Protein AF-A0A8H6A8V5-F1 (afdb_monomer)

Sequence (171 aa):
MRPSIVIAGILALAMYALMVIVVVWSVTKSAIKDSRRYGTRFLKCELLPLTKSVLFSYSLALLLVVVLTGLFIAPANDYITYEPRVIGQREAMTAPQYFGEPSEQIVHNWHEIMEHQNIGIPADLMHELGREDEGILLPDGTYFGSIMVFHLLHCLVRLPEILRQGQGRIN

InterPro domains:
  IPR021765 Mycotoxin biosynthesis protein UstYa-like [PF11807] (7-159)
  IPR021765 Mycotoxin biosynthesis protein UstYa-like [PTHR33365] (52-162)

Mean predicted aligned error: 19.49 Å

Organism: Petromyces alliaceus (NCBI:txid209559)

Radius of gyration: 28.25 Å; Cα contacts (8 Å, |Δi|>4): 60; chains: 1; bounding box: 67×31×75 Å

Structure (mmCIF, N/CA/C/O backbone):
data_AF-A0A8H6A8V5-F1
#
_entry.id   AF-A0A8H6A8V5-F1
#
loop_
_atom_site.group_PDB
_atom_site.id
_atom_site.type_symbol
_atom_site.label_atom_id
_atom_site.label_alt_id
_atom_site.label_comp_id
_atom_site.label_asym_id
_atom_site.label_entity_id
_atom_site.label_seq_id
_atom_site.pdbx_PDB_ins_code
_atom_site.Cartn_x
_atom_site.Cartn_y
_atom_site.Cartn_z
_atom_site.occupancy
_atom_site.B_iso_or_equiv
_atom_site.auth_seq_id
_atom_site.auth_comp_id
_atom_site.auth_asym_id
_atom_site.auth_atom_id
_atom_site.pdbx_PDB_model_num
ATOM 1 N N . MET A 1 1 ? -25.630 -11.019 -19.425 1.00 54.47 1 MET A N 1
ATOM 2 C CA . MET A 1 1 ? -26.299 -11.487 -18.186 1.00 54.47 1 MET A CA 1
ATOM 3 C C . MET A 1 1 ? -27.760 -11.068 -18.199 1.00 54.47 1 MET A C 1
ATOM 5 O O . MET A 1 1 ? -28.055 -9.979 -18.673 1.00 54.47 1 MET A O 1
ATOM 9 N N . ARG A 1 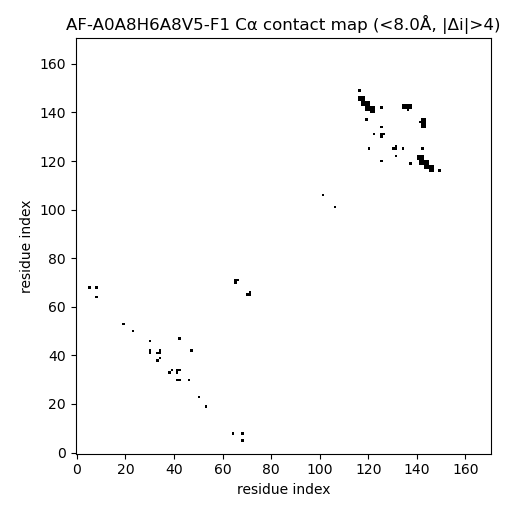2 ? -28.681 -11.921 -17.727 1.00 66.62 2 ARG A N 1
ATOM 10 C CA . ARG A 1 2 ? -30.111 -11.576 -17.669 1.00 66.62 2 ARG A CA 1
ATOM 11 C C . ARG A 1 2 ? -30.353 -10.604 -16.501 1.00 66.62 2 ARG A C 1
ATOM 13 O O . ARG A 1 2 ? -30.031 -10.975 -15.372 1.00 66.62 2 ARG A O 1
ATOM 20 N N . PRO A 1 3 ? -30.920 -9.405 -16.730 1.00 75.00 3 PRO A N 1
ATOM 21 C CA . PRO A 1 3 ? -31.092 -8.380 -15.691 1.00 75.00 3 PRO A CA 1
ATOM 22 C C . PRO A 1 3 ? -31.926 -8.864 -14.493 1.00 75.00 3 PRO A C 1
ATOM 24 O O . PRO A 1 3 ? -31.728 -8.406 -13.372 1.00 75.00 3 PRO A O 1
ATOM 27 N N . SER A 1 4 ? -32.788 -9.862 -14.699 1.00 70.62 4 SER A N 1
ATOM 28 C CA . SER A 1 4 ? -33.578 -10.498 -13.643 1.00 70.62 4 SER A CA 1
ATOM 29 C C . SER A 1 4 ? -32.740 -11.167 -12.545 1.00 70.62 4 SER A C 1
ATOM 31 O O . SER A 1 4 ? -33.152 -11.158 -11.390 1.00 70.62 4 SER A O 1
ATOM 33 N N . ILE A 1 5 ? -31.564 -11.713 -12.872 1.00 72.75 5 ILE A N 1
ATOM 34 C CA . ILE A 1 5 ? -30.703 -12.411 -11.901 1.00 72.75 5 ILE A CA 1
ATOM 35 C C . ILE A 1 5 ? -30.019 -11.403 -10.972 1.00 72.75 5 ILE A C 1
ATOM 37 O O . ILE A 1 5 ? -29.960 -11.610 -9.763 1.00 72.75 5 ILE A O 1
ATOM 41 N N . VAL A 1 6 ? -29.562 -10.279 -11.529 1.00 73.56 6 VAL A N 1
ATOM 42 C CA . VAL A 1 6 ? -28.907 -9.208 -10.765 1.00 73.56 6 VAL A CA 1
ATOM 43 C C . VAL A 1 6 ? -29.897 -8.560 -9.798 1.00 73.56 6 VAL A C 1
ATOM 45 O O . VAL A 1 6 ? -29.595 -8.399 -8.619 1.00 73.56 6 VAL A O 1
ATOM 48 N N . ILE A 1 7 ? -31.113 -8.262 -10.269 1.00 77.25 7 ILE A N 1
ATOM 49 C CA . ILE A 1 7 ? -32.169 -7.673 -9.436 1.00 77.25 7 ILE A CA 1
ATOM 50 C C . ILE A 1 7 ? -32.565 -8.628 -8.301 1.00 77.25 7 ILE A C 1
ATOM 52 O O . ILE A 1 7 ? -32.678 -8.197 -7.154 1.00 77.25 7 ILE A O 1
ATOM 56 N N . ALA A 1 8 ? -32.717 -9.926 -8.586 1.00 76.62 8 ALA A N 1
ATOM 57 C CA . ALA A 1 8 ? -33.019 -10.924 -7.560 1.00 76.62 8 ALA A CA 1
ATOM 58 C C . ALA A 1 8 ? -31.909 -11.024 -6.497 1.00 76.62 8 ALA A C 1
ATOM 60 O O . ALA A 1 8 ? -32.210 -11.097 -5.307 1.00 76.62 8 ALA A O 1
ATOM 61 N N . GLY A 1 9 ? -30.637 -10.963 -6.910 1.00 76.38 9 GLY A N 1
ATOM 62 C CA . GLY A 1 9 ? -29.494 -10.957 -5.994 1.00 76.38 9 GLY A CA 1
ATOM 63 C C . GLY A 1 9 ? -29.470 -9.733 -5.074 1.00 76.38 9 GLY A C 1
ATOM 64 O O . GLY A 1 9 ? -29.300 -9.877 -3.864 1.00 76.38 9 GLY A O 1
ATOM 65 N N . ILE A 1 10 ? -29.716 -8.538 -5.622 1.00 79.88 10 ILE A N 1
ATOM 66 C CA . ILE A 1 10 ? -29.775 -7.290 -4.842 1.00 79.88 10 ILE A CA 1
ATOM 67 C C . ILE A 1 10 ? -30.930 -7.330 -3.833 1.00 79.88 10 ILE A C 1
ATOM 69 O O . ILE A 1 10 ? -30.740 -6.985 -2.667 1.00 79.88 10 ILE A O 1
ATOM 73 N N . LEU A 1 11 ? -32.115 -7.790 -4.250 1.00 81.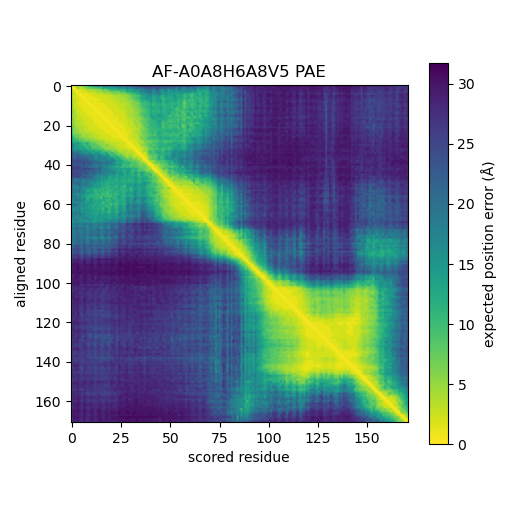25 11 LEU A N 1
ATOM 74 C CA . LEU A 1 11 ? -33.276 -7.906 -3.361 1.00 81.25 11 LEU A CA 1
ATOM 75 C C . LEU A 1 11 ? -33.039 -8.918 -2.233 1.00 81.25 11 LEU A C 1
ATOM 77 O O . LEU A 1 11 ? -33.378 -8.638 -1.084 1.00 81.25 11 LEU A O 1
ATOM 81 N N . ALA A 1 12 ? -32.420 -10.063 -2.529 1.00 79.44 12 ALA A N 1
ATOM 82 C CA . ALA A 1 12 ? -32.068 -11.054 -1.515 1.00 79.44 12 ALA A CA 1
ATOM 83 C C . ALA A 1 12 ? -31.073 -10.491 -0.486 1.00 79.44 12 ALA A C 1
ATOM 85 O O . ALA A 1 12 ? -31.262 -10.678 0.717 1.00 79.44 12 ALA A O 1
ATOM 86 N N . LEU A 1 13 ? -30.063 -9.742 -0.943 1.00 78.75 13 LEU A N 1
ATOM 87 C CA . LEU A 1 13 ? -29.088 -9.097 -0.062 1.00 78.75 13 LEU A CA 1
ATOM 88 C C . LEU A 1 13 ? -29.743 -8.029 0.828 1.00 78.75 13 LEU A C 1
ATOM 90 O O . LEU A 1 13 ? -29.480 -7.979 2.028 1.00 78.75 13 LEU A O 1
ATOM 94 N N . ALA A 1 14 ? -30.631 -7.209 0.258 1.00 80.62 14 ALA A N 1
ATOM 95 C CA . ALA A 1 14 ? -31.357 -6.176 0.992 1.00 80.62 14 ALA A CA 1
ATOM 96 C C . ALA A 1 14 ? -32.281 -6.778 2.064 1.00 80.62 14 ALA A C 1
ATOM 98 O O . ALA A 1 14 ? -32.291 -6.307 3.202 1.00 80.62 14 ALA A O 1
ATOM 99 N N . MET A 1 15 ? -33.011 -7.852 1.737 1.00 81.00 15 MET A N 1
ATOM 100 C CA . MET A 1 15 ? -33.839 -8.571 2.713 1.00 81.00 15 MET A CA 1
ATOM 101 C C . MET A 1 15 ? -32.995 -9.193 3.829 1.00 81.00 15 MET A C 1
ATOM 103 O O . MET A 1 15 ? -33.371 -9.113 4.999 1.00 81.00 15 MET A O 1
ATOM 107 N N . TYR A 1 16 ? -31.840 -9.770 3.491 1.00 79.25 16 TYR A N 1
ATOM 108 C CA . TYR A 1 16 ? -30.929 -10.344 4.477 1.00 79.25 16 TYR A CA 1
ATOM 109 C C . TYR A 1 16 ? -30.355 -9.275 5.419 1.00 79.25 16 TYR A C 1
ATOM 111 O O . TYR A 1 16 ? -30.383 -9.447 6.637 1.00 79.25 16 TYR A O 1
ATOM 119 N N . ALA A 1 17 ? -29.915 -8.133 4.880 1.00 78.88 17 ALA A N 1
ATOM 120 C CA . ALA A 1 17 ? -29.440 -7.004 5.676 1.00 78.88 17 ALA A CA 1
ATOM 121 C C . ALA A 1 17 ? -30.534 -6.468 6.614 1.00 78.88 17 ALA A C 1
ATOM 123 O O . ALA A 1 17 ? -30.275 -6.239 7.796 1.00 78.88 17 ALA A O 1
ATOM 124 N N . LEU A 1 18 ? -31.774 -6.341 6.124 1.00 82.12 18 LEU A N 1
ATOM 125 C CA . LEU A 1 18 ? -32.917 -5.925 6.938 1.00 82.12 18 LEU A CA 1
ATOM 126 C C . LEU A 1 18 ? -33.175 -6.911 8.088 1.00 82.12 18 LEU A C 1
ATOM 128 O O . LEU A 1 18 ? -33.370 -6.491 9.228 1.00 82.12 18 LEU A O 1
ATOM 132 N N . MET A 1 19 ? -33.130 -8.218 7.813 1.00 80.88 19 MET A N 1
ATOM 133 C CA . MET A 1 19 ? -33.298 -9.257 8.830 1.00 80.88 19 MET A CA 1
ATOM 134 C C . MET A 1 19 ? -32.213 -9.163 9.911 1.00 80.88 19 MET A C 1
ATOM 136 O O . MET A 1 19 ? -32.530 -9.198 11.100 1.00 80.88 19 MET A O 1
ATOM 140 N N . VAL A 1 20 ? -30.949 -8.977 9.518 1.00 77.38 20 VAL A N 1
ATOM 141 C CA . VAL A 1 20 ? -29.830 -8.795 10.456 1.00 77.38 20 VAL A CA 1
ATOM 142 C C . VAL A 1 20 ? -30.037 -7.550 11.322 1.00 77.38 20 VAL A C 1
ATOM 144 O O . VAL A 1 20 ? -29.900 -7.638 12.542 1.00 77.38 20 VAL A O 1
ATOM 147 N N . ILE A 1 21 ? -30.432 -6.418 10.730 1.00 79.44 21 ILE A N 1
ATOM 148 C CA . ILE A 1 21 ? -30.718 -5.178 11.470 1.00 79.44 21 ILE A CA 1
ATOM 149 C C . ILE A 1 21 ? -31.831 -5.406 12.498 1.00 79.44 21 ILE A C 1
ATOM 151 O O . ILE A 1 21 ? -31.678 -5.021 13.656 1.00 79.44 21 ILE A O 1
ATOM 155 N N . VAL A 1 22 ? -32.926 -6.069 12.112 1.00 78.25 22 VAL A N 1
ATOM 156 C CA . VAL A 1 22 ? -34.056 -6.354 13.012 1.00 78.25 22 VAL A CA 1
ATOM 157 C C . VAL A 1 22 ? -33.634 -7.260 14.169 1.00 78.25 22 VAL A C 1
ATOM 159 O O . VAL A 1 22 ? -33.975 -6.979 15.320 1.00 78.25 22 VAL A O 1
ATOM 162 N N . VAL A 1 23 ? -32.863 -8.316 13.898 1.00 78.00 23 VAL A N 1
ATOM 163 C CA . VAL A 1 23 ? -32.381 -9.242 14.934 1.00 78.00 23 VAL A CA 1
ATOM 164 C C . VAL A 1 23 ? -31.424 -8.533 15.890 1.00 78.00 23 VAL A C 1
ATOM 166 O O . VAL A 1 23 ? -31.624 -8.593 17.103 1.00 78.00 23 VAL A O 1
ATOM 169 N N . VAL A 1 24 ? -30.437 -7.798 15.371 1.00 74.81 24 VAL A N 1
ATOM 170 C CA . VAL A 1 24 ? -29.485 -7.035 16.194 1.00 74.81 24 VAL A CA 1
ATOM 171 C C . VAL A 1 24 ? -30.216 -5.983 17.028 1.00 74.81 24 VAL A C 1
ATOM 173 O O . VAL A 1 24 ? -29.950 -5.860 18.223 1.00 74.81 24 VAL A O 1
ATOM 176 N N . TRP A 1 25 ? -31.186 -5.268 16.453 1.00 72.12 25 TRP A N 1
ATOM 177 C CA . TRP A 1 25 ? -32.001 -4.290 17.176 1.00 72.12 25 TRP A CA 1
ATOM 178 C C . TRP A 1 25 ? -32.853 -4.937 18.275 1.00 72.12 25 TRP A C 1
ATOM 180 O O . TRP A 1 25 ? -32.922 -4.430 19.393 1.00 72.12 25 TRP A O 1
ATOM 190 N N . SER A 1 26 ? -33.481 -6.083 17.999 1.00 71.50 26 SER A N 1
ATOM 191 C CA . SER A 1 26 ? -34.279 -6.815 18.989 1.00 71.50 26 SER A CA 1
ATOM 192 C C . SER A 1 26 ? -33.417 -7.309 20.154 1.00 71.50 26 SER A C 1
ATOM 194 O O . SER A 1 26 ? -33.781 -7.133 21.319 1.00 71.50 26 SER A O 1
ATOM 196 N N . VAL A 1 27 ? -32.242 -7.867 19.850 1.00 70.06 27 VAL A N 1
ATOM 197 C CA . VAL A 1 27 ? -31.292 -8.367 20.851 1.00 70.06 27 VAL A CA 1
ATOM 198 C C . VAL A 1 27 ? -30.711 -7.221 21.676 1.00 70.06 27 VAL A C 1
ATOM 200 O O . VAL A 1 27 ? -30.704 -7.301 22.901 1.00 70.06 27 VAL A O 1
ATOM 203 N N . THR A 1 28 ? -30.286 -6.123 21.047 1.00 68.25 28 THR A N 1
ATOM 204 C CA . THR A 1 28 ? -29.762 -4.944 21.761 1.00 68.25 28 THR A CA 1
ATOM 205 C C . THR A 1 28 ? -30.833 -4.281 22.619 1.00 68.25 28 THR A C 1
ATOM 207 O O . THR A 1 28 ? -30.571 -3.973 23.779 1.00 68.25 28 THR A O 1
ATOM 210 N N . LYS A 1 29 ? -32.068 -4.133 22.126 1.00 74.94 29 LYS A N 1
ATOM 211 C CA . LYS A 1 29 ? -33.194 -3.615 22.918 1.00 74.94 29 LYS A CA 1
ATOM 212 C C . LYS A 1 29 ? -33.502 -4.506 24.126 1.00 74.94 29 LYS A C 1
ATOM 214 O O . LYS A 1 29 ? -33.752 -3.973 25.209 1.00 74.94 29 LYS A O 1
ATOM 219 N N . SER A 1 30 ? -33.463 -5.833 23.966 1.00 66.88 30 SER A N 1
ATOM 220 C CA . SER A 1 30 ? -33.635 -6.775 25.083 1.00 66.88 30 SER A CA 1
ATOM 221 C C . SER A 1 30 ? -32.479 -6.673 26.079 1.00 66.88 30 SER A C 1
ATOM 223 O O . SER A 1 30 ? -32.707 -6.471 27.267 1.00 66.88 30 SER A O 1
ATOM 225 N N . ALA A 1 31 ? -31.236 -6.672 25.595 1.00 62.78 31 ALA A N 1
ATOM 226 C CA . ALA A 1 31 ? -30.041 -6.560 26.423 1.00 62.78 31 ALA A CA 1
ATOM 227 C C . ALA A 1 31 ? -29.976 -5.230 27.197 1.00 62.78 31 ALA A C 1
ATOM 229 O O . ALA A 1 31 ? -29.560 -5.211 28.351 1.00 62.78 31 ALA A O 1
ATOM 230 N N . ILE A 1 32 ? -30.437 -4.119 26.609 1.00 65.50 32 ILE A N 1
ATOM 231 C CA . ILE A 1 32 ? -30.542 -2.812 27.282 1.00 65.50 32 ILE A CA 1
ATOM 232 C C . ILE A 1 32 ? -31.626 -2.837 28.370 1.00 65.50 32 ILE A C 1
ATOM 234 O O . ILE A 1 32 ? -31.449 -2.237 29.433 1.00 65.50 32 ILE A O 1
ATOM 238 N N . LYS A 1 33 ? -32.749 -3.529 28.134 1.00 67.38 33 LYS A N 1
ATOM 239 C CA . LYS A 1 33 ? -33.817 -3.703 29.130 1.00 67.38 33 LYS A CA 1
ATOM 240 C C . LYS A 1 33 ? -33.335 -4.542 30.319 1.00 67.38 33 LYS A C 1
ATOM 242 O O . LYS A 1 33 ? -33.584 -4.158 31.462 1.00 67.38 33 LYS A O 1
ATOM 247 N N . ASP A 1 34 ? -32.603 -5.622 30.058 1.00 61.53 34 ASP A N 1
ATOM 248 C CA . ASP A 1 34 ? -32.113 -6.552 31.084 1.00 61.53 34 ASP A CA 1
ATOM 249 C C . ASP A 1 34 ? -30.858 -6.033 31.808 1.00 61.53 34 ASP A C 1
ATOM 251 O O . ASP A 1 34 ? -30.698 -6.246 33.012 1.00 61.53 34 ASP A O 1
ATOM 255 N N . SER A 1 35 ? -30.027 -5.230 31.134 1.00 57.22 35 SER A N 1
ATOM 256 C CA . SER A 1 35 ? -28.898 -4.494 31.724 1.00 57.22 35 SER A CA 1
ATOM 257 C C . SER A 1 35 ? -29.327 -3.586 32.880 1.00 57.22 35 SER A C 1
ATOM 259 O O . SER A 1 35 ? -28.588 -3.474 33.861 1.00 57.22 35 SER A O 1
ATOM 261 N N . ARG A 1 36 ? -30.520 -2.978 32.806 1.00 59.34 36 ARG A N 1
ATOM 262 C CA . ARG A 1 36 ? -31.069 -2.168 33.908 1.00 59.34 36 ARG A CA 1
ATOM 263 C C . ARG A 1 36 ? -31.466 -3.001 35.131 1.00 59.34 36 ARG A C 1
ATOM 265 O O . ARG A 1 36 ? -31.578 -2.434 36.211 1.00 59.34 36 ARG A O 1
ATOM 272 N N . ARG A 1 37 ? -31.692 -4.314 34.979 1.00 60.59 37 ARG A N 1
ATOM 273 C CA . ARG A 1 37 ? -32.047 -5.235 36.076 1.00 60.59 37 ARG A CA 1
ATOM 274 C C . ARG A 1 37 ? -30.848 -5.966 36.682 1.00 60.59 37 ARG A C 1
ATOM 276 O O . ARG A 1 37 ? -30.851 -6.175 37.888 1.00 60.59 37 ARG A O 1
ATOM 283 N N . TYR A 1 38 ? -29.858 -6.362 35.877 1.00 54.47 38 TYR A N 1
ATOM 284 C CA . TYR A 1 38 ? -28.803 -7.303 36.301 1.00 54.47 38 TYR A CA 1
ATOM 285 C C . TYR A 1 38 ? -27.360 -6.767 36.183 1.00 54.47 38 TYR A C 1
ATOM 287 O O . TYR A 1 38 ? -26.409 -7.471 36.528 1.00 54.47 38 TYR A O 1
ATOM 295 N N . GLY A 1 39 ? -27.166 -5.518 35.739 1.00 57.59 39 GLY A N 1
ATOM 296 C CA . GLY A 1 39 ? -25.844 -4.895 35.607 1.00 57.59 39 GLY A CA 1
ATOM 297 C C . GLY A 1 39 ? -25.034 -5.371 34.388 1.00 57.59 39 GLY A C 1
ATOM 298 O O . GLY A 1 39 ? -25.421 -6.278 33.653 1.00 57.59 39 GLY A O 1
ATOM 299 N N . THR A 1 40 ? -23.880 -4.741 34.143 1.00 54.56 40 THR A N 1
ATOM 300 C CA . THR A 1 40 ? -23.075 -4.892 32.907 1.00 54.56 40 THR A CA 1
ATOM 301 C C . THR A 1 40 ? -22.449 -6.277 32.700 1.00 54.56 40 THR A C 1
ATOM 303 O O . THR A 1 40 ? -21.961 -6.568 31.608 1.00 54.56 40 THR A O 1
ATOM 306 N N . ARG A 1 41 ? -22.484 -7.163 33.706 1.00 55.03 41 ARG A N 1
ATOM 307 C CA . ARG A 1 41 ? -21.976 -8.543 33.593 1.00 55.03 41 ARG A CA 1
ATOM 308 C C . ARG A 1 41 ? -22.753 -9.383 32.574 1.00 55.03 41 ARG A C 1
ATOM 310 O O . ARG A 1 41 ? -22.145 -10.229 31.928 1.00 55.03 41 ARG A O 1
ATOM 317 N N . PHE A 1 42 ? -24.042 -9.105 32.366 1.00 52.94 42 PHE A N 1
ATOM 318 C CA . PHE A 1 42 ? -24.874 -9.839 31.404 1.00 52.94 42 PHE A CA 1
ATOM 319 C C . PHE A 1 42 ? -24.433 -9.609 29.943 1.00 52.94 42 PHE A C 1
ATOM 321 O O . PHE A 1 42 ? -24.444 -10.524 29.124 1.00 52.94 42 PHE A O 1
ATOM 328 N N . LEU A 1 43 ? -23.932 -8.406 29.631 1.00 51.56 43 LEU A N 1
ATOM 329 C CA . LEU A 1 43 ? -23.495 -8.026 28.279 1.00 51.56 43 LEU A CA 1
ATOM 330 C C . LEU A 1 43 ? -22.256 -8.803 27.798 1.00 51.56 43 LEU A C 1
ATOM 332 O O . LEU A 1 43 ? -22.051 -8.934 26.594 1.00 51.56 43 LEU A O 1
ATOM 336 N N . LYS A 1 44 ? -21.431 -9.334 28.714 1.00 52.22 44 LYS A N 1
ATOM 337 C CA . LYS A 1 44 ? -20.201 -10.064 28.360 1.00 52.22 44 LYS A CA 1
ATOM 338 C C . LYS A 1 44 ? -20.429 -11.536 28.001 1.00 52.22 44 LYS A C 1
ATOM 340 O O . LYS A 1 44 ? -19.685 -12.041 27.166 1.00 52.22 44 LYS A O 1
ATOM 345 N N . CYS A 1 45 ? -21.413 -12.213 28.599 1.00 51.31 45 CYS A N 1
ATOM 346 C CA . CYS A 1 45 ? -21.591 -13.660 28.410 1.00 51.31 45 CYS A CA 1
ATOM 347 C C . CYS A 1 45 ? -22.431 -14.035 27.181 1.00 51.31 45 CYS A C 1
ATOM 349 O O . CYS A 1 45 ? -22.121 -15.037 26.545 1.00 51.31 45 CYS A O 1
ATOM 351 N N . GLU A 1 46 ? -23.446 -13.246 26.812 1.00 55.00 46 GLU A N 1
ATOM 352 C CA . GLU A 1 46 ? -24.368 -13.633 25.725 1.00 55.00 46 GLU A CA 1
ATOM 353 C C . GLU A 1 46 ? -24.271 -12.765 24.463 1.00 55.00 46 GLU A C 1
ATOM 355 O O . GLU A 1 46 ? -24.474 -13.263 23.357 1.00 55.00 46 GLU A O 1
ATOM 360 N N . LEU A 1 47 ? -23.909 -11.482 24.580 1.00 55.72 47 LEU A N 1
ATOM 361 C CA . LEU A 1 47 ? -23.948 -10.558 23.438 1.00 55.72 47 LEU A CA 1
ATOM 362 C C . LEU A 1 47 ? -22.751 -10.734 22.486 1.00 55.72 47 LEU A C 1
ATOM 364 O O . LEU A 1 47 ? -22.913 -10.724 21.269 1.00 55.72 47 LEU A O 1
ATOM 368 N N . LEU A 1 48 ? -21.549 -10.935 23.034 1.00 59.38 48 LEU A N 1
ATOM 369 C CA . LEU A 1 48 ? -20.305 -11.119 22.274 1.00 59.38 48 LEU A CA 1
ATOM 370 C C . LEU A 1 48 ? -20.272 -12.349 21.342 1.00 59.38 48 LEU A C 1
ATOM 372 O O . LEU A 1 48 ? -19.778 -12.213 20.222 1.00 59.38 48 LEU A O 1
ATOM 376 N N . PRO A 1 49 ? -20.735 -13.550 21.740 1.00 60.78 49 PRO A N 1
ATOM 377 C CA . PRO A 1 49 ? -20.755 -14.692 20.823 1.00 60.78 49 PRO A CA 1
ATOM 378 C C . PRO A 1 49 ? -21.805 -14.527 19.713 1.00 60.78 49 PRO A C 1
ATOM 380 O O . PRO A 1 49 ? -21.574 -14.958 18.578 1.00 60.78 49 PRO A O 1
ATOM 383 N N . LEU A 1 50 ? -22.923 -13.851 20.003 1.00 62.12 50 LEU A N 1
ATOM 384 C CA . LEU A 1 50 ? -23.977 -13.601 19.022 1.00 62.12 50 LEU A CA 1
ATOM 385 C C . LEU A 1 50 ? -23.521 -12.604 17.949 1.00 62.12 50 LEU A C 1
ATOM 387 O O . LEU A 1 50 ? -23.692 -12.863 16.760 1.00 62.12 50 LEU A O 1
ATOM 391 N N . THR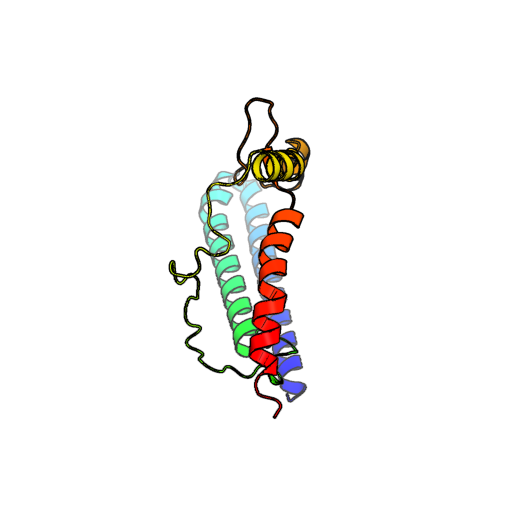 A 1 51 ? -22.879 -11.498 18.344 1.00 66.19 51 THR A N 1
ATOM 392 C CA . THR A 1 51 ? -22.380 -10.498 17.387 1.00 66.19 51 THR A CA 1
ATOM 393 C C . THR A 1 51 ? -21.300 -11.068 16.471 1.00 66.19 51 THR A C 1
ATOM 395 O O . THR A 1 51 ? -21.330 -10.814 15.269 1.00 66.19 51 THR A O 1
ATOM 398 N N . LYS A 1 52 ? -20.402 -11.912 16.993 1.00 70.88 52 LYS A N 1
ATOM 399 C CA . LYS A 1 52 ? -19.392 -12.610 16.180 1.00 70.88 52 LYS A CA 1
ATOM 400 C C . LYS A 1 52 ? -20.018 -13.569 15.165 1.00 70.88 52 LYS A C 1
ATOM 402 O O . LYS A 1 52 ? -19.589 -13.594 14.016 1.00 70.88 52 LYS A O 1
ATOM 407 N N . SER A 1 53 ? -21.049 -14.315 15.565 1.00 72.12 53 SER A N 1
ATOM 408 C CA . SER A 1 53 ? -21.741 -15.264 14.679 1.00 72.12 53 SER A CA 1
ATOM 409 C C . SER A 1 53 ? -22.507 -14.551 13.560 1.00 72.12 53 SER A C 1
ATOM 411 O O . SER A 1 53 ? -22.453 -14.968 12.403 1.00 72.12 53 SER A O 1
ATOM 413 N N . VAL A 1 54 ? -23.164 -13.430 13.878 1.00 74.38 54 VAL A N 1
ATOM 414 C CA . VAL A 1 54 ? -23.857 -12.593 12.888 1.00 74.38 54 VAL A CA 1
ATOM 415 C C . VAL A 1 54 ? -22.862 -11.986 11.896 1.00 74.38 54 VAL A C 1
ATOM 417 O O . VAL A 1 54 ? -23.069 -12.108 10.690 1.00 74.38 54 VAL A O 1
ATOM 420 N N . LEU A 1 55 ? -21.753 -11.412 12.373 1.00 72.62 55 LEU A N 1
ATOM 421 C CA . LEU A 1 55 ? -20.707 -10.859 11.505 1.00 72.62 55 LEU A CA 1
ATOM 422 C C . LEU A 1 55 ? -20.096 -11.928 10.593 1.00 72.62 55 LEU A C 1
ATOM 424 O O . LEU A 1 55 ? -19.948 -11.697 9.397 1.00 72.62 55 LEU A O 1
ATOM 428 N N . PHE A 1 56 ? -19.817 -13.121 11.125 1.00 76.94 56 PHE A N 1
ATOM 429 C CA . PHE A 1 56 ? -19.312 -14.239 10.331 1.00 76.94 56 PHE A CA 1
ATOM 430 C C . PHE A 1 56 ? -20.300 -14.662 9.235 1.00 76.94 56 PHE A C 1
ATOM 432 O O . PHE A 1 56 ? -19.913 -14.818 8.077 1.00 76.94 56 PHE A O 1
ATOM 439 N N . SER A 1 57 ? -21.591 -14.781 9.569 1.00 78.00 57 SER A N 1
ATOM 440 C CA . SER A 1 57 ? -22.630 -15.123 8.590 1.00 78.00 57 SER A CA 1
ATOM 441 C C . SER A 1 57 ? -22.799 -14.053 7.504 1.00 78.00 57 SER A C 1
ATOM 443 O O . SER A 1 57 ? -23.014 -14.390 6.342 1.00 78.00 57 SER A O 1
ATOM 445 N N . TYR A 1 58 ? -22.654 -12.770 7.855 1.00 75.31 58 TYR A N 1
ATOM 446 C CA . TYR A 1 58 ? -22.706 -11.662 6.904 1.00 75.31 58 TYR A CA 1
ATOM 447 C C . TYR A 1 58 ? -21.509 -11.684 5.950 1.00 75.31 58 TYR A C 1
ATOM 449 O O . TYR A 1 58 ? -21.696 -11.593 4.739 1.00 75.31 58 TYR A O 1
ATOM 457 N N . SER A 1 59 ? -20.296 -11.892 6.469 1.00 77.62 59 SER A N 1
ATOM 458 C CA . SER A 1 59 ? -19.088 -12.035 5.650 1.00 77.62 59 SER A CA 1
ATOM 459 C C . SER A 1 59 ? -19.173 -13.233 4.702 1.00 77.62 59 SER A C 1
ATOM 461 O O . SER A 1 59 ? -18.797 -13.118 3.538 1.00 77.62 59 SER A O 1
ATOM 463 N N . LEU A 1 60 ? -19.720 -14.365 5.162 1.00 81.19 60 LEU A N 1
ATOM 464 C CA . LEU A 1 60 ? -19.919 -15.550 4.325 1.00 81.19 60 LEU A CA 1
ATOM 465 C C . LEU A 1 60 ? -20.973 -15.311 3.234 1.00 81.19 60 LEU A C 1
ATOM 467 O O . LEU A 1 60 ? -20.749 -15.684 2.087 1.00 81.19 60 LEU A O 1
ATOM 471 N N . ALA A 1 61 ? -22.095 -14.664 3.561 1.00 77.94 61 ALA A N 1
ATOM 472 C CA . ALA A 1 61 ? -23.133 -14.320 2.589 1.00 77.94 61 ALA A CA 1
ATOM 473 C C . ALA A 1 61 ? -22.628 -13.314 1.542 1.00 77.94 61 ALA A C 1
ATOM 475 O O . ALA A 1 61 ? -22.899 -13.478 0.354 1.00 77.94 61 ALA A O 1
ATOM 476 N N . LEU A 1 62 ? -21.848 -12.314 1.965 1.00 74.31 62 LEU A N 1
ATOM 477 C CA . LEU A 1 62 ? -21.206 -11.354 1.071 1.00 74.31 62 LEU A CA 1
ATOM 478 C C . LEU A 1 62 ? -20.211 -12.053 0.139 1.00 74.31 62 LEU A C 1
ATOM 480 O O . LEU A 1 62 ? -20.260 -11.835 -1.067 1.00 74.31 62 LEU A O 1
ATOM 484 N N . LEU A 1 63 ? -19.363 -12.938 0.673 1.00 76.69 63 LEU A N 1
ATOM 485 C CA . LEU A 1 63 ? -18.445 -13.748 -0.127 1.00 76.69 63 LEU A CA 1
ATOM 486 C C . LEU A 1 63 ? -19.208 -14.601 -1.148 1.00 76.69 63 LEU A C 1
ATOM 488 O O . LEU A 1 63 ? -18.843 -14.628 -2.320 1.00 76.69 63 LEU A O 1
ATOM 492 N N . LEU A 1 64 ? -20.294 -15.253 -0.725 1.00 78.44 64 LEU A N 1
ATOM 493 C CA . LEU A 1 64 ? -21.132 -16.072 -1.597 1.00 78.44 64 LEU A CA 1
ATOM 494 C C . LEU A 1 64 ? -21.750 -15.232 -2.723 1.00 78.44 64 LEU A C 1
ATOM 496 O O . LEU A 1 64 ? -21.746 -15.658 -3.872 1.00 78.44 64 LEU A O 1
ATOM 500 N N . VAL A 1 65 ? -22.228 -14.021 -2.424 1.00 74.19 65 VAL A N 1
ATOM 501 C CA . VAL A 1 65 ? -22.761 -13.088 -3.428 1.00 74.19 65 VAL A CA 1
ATOM 502 C C . VAL A 1 65 ? -21.666 -12.646 -4.388 1.00 74.19 65 VAL A C 1
ATOM 504 O O . VAL A 1 65 ? -21.883 -12.703 -5.592 1.00 74.19 65 VAL A O 1
ATOM 507 N N . VAL A 1 66 ? -20.488 -12.254 -3.904 1.00 72.00 66 VAL A N 1
ATOM 508 C CA . VAL A 1 66 ? -19.347 -11.851 -4.746 1.00 72.00 66 VAL A CA 1
ATOM 509 C C . VAL A 1 66 ? -18.927 -12.987 -5.689 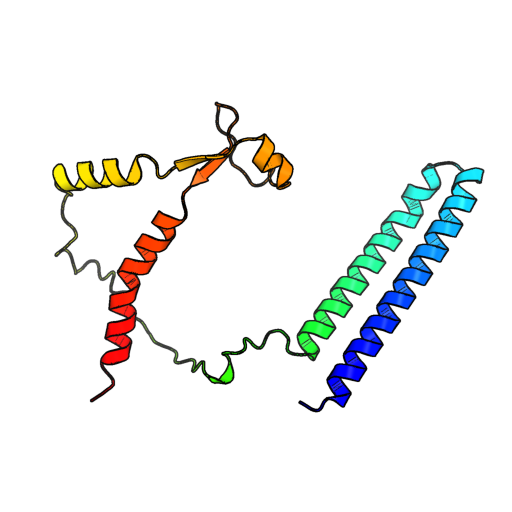1.00 72.00 66 VAL A C 1
ATOM 511 O O . VAL A 1 66 ? -18.738 -12.753 -6.884 1.00 72.00 66 VAL A O 1
ATOM 514 N N . VAL A 1 67 ? -18.848 -14.223 -5.182 1.00 74.94 67 VAL A N 1
ATOM 515 C CA . VAL A 1 67 ? -18.517 -15.420 -5.974 1.00 74.94 67 VAL A CA 1
ATOM 516 C C . VAL A 1 67 ? -19.617 -15.740 -6.990 1.00 74.94 67 VAL A C 1
ATOM 518 O O . VAL A 1 67 ? -19.319 -15.954 -8.162 1.00 74.94 67 VAL A O 1
ATOM 521 N N . LEU A 1 68 ? -20.889 -15.740 -6.580 1.00 70.69 68 LEU A N 1
ATOM 522 C CA . LEU A 1 68 ? -22.018 -16.102 -7.448 1.00 70.69 68 LEU A CA 1
ATOM 523 C C . LEU A 1 68 ? -22.362 -15.025 -8.485 1.00 70.69 68 LEU A C 1
ATOM 525 O O . LEU A 1 68 ? -22.880 -15.350 -9.551 1.00 70.69 68 LEU A O 1
ATOM 529 N N . THR A 1 69 ? -22.094 -13.751 -8.192 1.00 66.00 69 THR A N 1
ATOM 530 C CA . THR A 1 69 ? -22.341 -12.631 -9.119 1.00 66.00 69 THR A CA 1
ATOM 531 C C . THR A 1 69 ? -21.162 -12.347 -10.046 1.00 66.00 69 THR A C 1
ATOM 533 O O . THR A 1 69 ? -21.307 -11.552 -10.971 1.00 66.00 69 THR A O 1
ATOM 536 N N . GLY A 1 70 ? -20.015 -13.007 -9.848 1.00 59.62 70 GLY A N 1
ATOM 537 C CA . GLY A 1 70 ? -18.853 -12.842 -10.716 1.00 59.62 70 GLY A CA 1
ATOM 538 C C . GLY A 1 70 ? -18.205 -11.460 -10.610 1.00 59.62 70 GLY A C 1
ATOM 539 O O . GLY A 1 70 ? -17.610 -10.997 -11.578 1.00 59.62 70 GLY A O 1
ATOM 540 N N . LEU A 1 71 ? -18.270 -10.800 -9.447 1.00 57.75 71 LEU A N 1
ATOM 541 C CA . LEU A 1 71 ? -17.645 -9.482 -9.235 1.00 57.75 71 LEU A CA 1
ATOM 542 C C . LEU A 1 71 ? -16.096 -9.518 -9.318 1.00 57.75 71 LEU A C 1
ATOM 544 O O . LEU A 1 71 ? -15.442 -8.490 -9.199 1.00 57.75 71 LEU A O 1
ATOM 548 N N . PHE A 1 72 ? -15.502 -10.693 -9.553 1.00 56.19 72 PHE A N 1
ATOM 549 C CA . PHE A 1 72 ? -14.084 -10.873 -9.885 1.00 56.19 72 PHE A CA 1
ATOM 550 C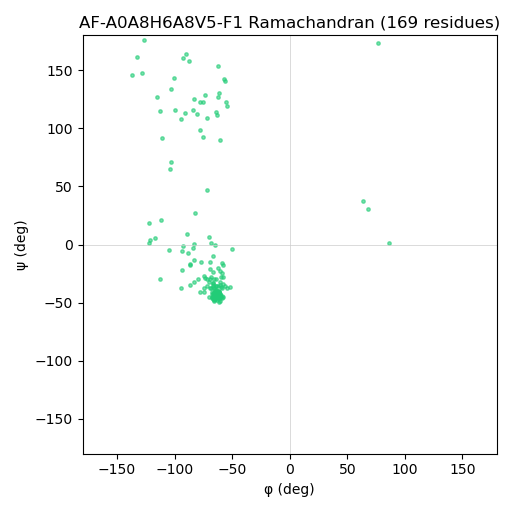 C . PHE A 1 72 ? -13.761 -10.694 -11.377 1.00 56.19 72 PHE A C 1
ATOM 552 O O . PHE A 1 72 ? -12.595 -10.778 -11.762 1.00 56.19 72 PHE A O 1
ATOM 559 N N . ILE A 1 73 ? -14.756 -10.457 -12.235 1.00 57.72 73 ILE A N 1
ATOM 560 C CA . ILE A 1 73 ? -14.511 -10.192 -13.653 1.00 57.72 73 ILE A CA 1
ATOM 561 C C . ILE A 1 73 ? -14.037 -8.744 -13.780 1.00 57.72 73 ILE A C 1
ATOM 563 O O . ILE A 1 73 ? -14.832 -7.804 -13.778 1.00 57.72 73 ILE A O 1
ATOM 567 N N . ALA A 1 74 ? -12.720 -8.559 -13.886 1.00 61.91 74 ALA A N 1
ATOM 568 C CA . ALA A 1 74 ? -12.169 -7.278 -14.299 1.00 61.91 74 ALA A CA 1
ATOM 569 C C . ALA A 1 74 ? -12.770 -6.901 -15.670 1.00 61.91 74 ALA A C 1
ATOM 571 O O . ALA A 1 74 ? -12.888 -7.770 -16.534 1.00 61.91 74 ALA A O 1
ATOM 572 N N . PRO A 1 75 ? -13.115 -5.629 -15.929 1.00 66.94 75 PRO A N 1
ATOM 573 C CA . PRO A 1 75 ? -13.710 -5.207 -17.204 1.00 66.94 75 PRO A CA 1
ATOM 574 C C . PRO A 1 75 ? -12.831 -5.511 -18.432 1.00 66.94 75 PRO A C 1
ATOM 576 O O . PRO A 1 75 ? -13.319 -5.504 -19.557 1.00 66.94 75 PRO A O 1
ATOM 579 N N . ALA A 1 76 ? -11.546 -5.808 -18.221 1.00 66.50 76 ALA A N 1
ATOM 580 C CA . ALA A 1 76 ? -10.605 -6.215 -19.257 1.00 66.50 76 ALA A CA 1
ATOM 581 C C . ALA A 1 76 ? -10.496 -7.740 -19.452 1.00 66.50 76 ALA A C 1
ATOM 583 O O . ALA A 1 76 ? -9.739 -8.168 -20.313 1.00 66.50 76 ALA A O 1
ATOM 584 N N . ASN A 1 77 ? -11.209 -8.56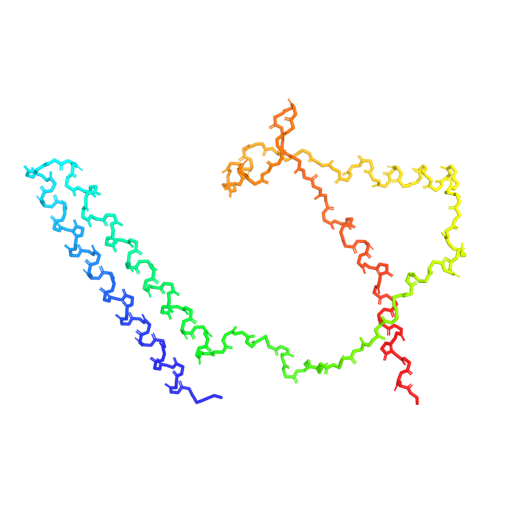6 -18.680 1.00 68.94 77 ASN A N 1
ATOM 585 C CA . ASN A 1 77 ? -11.003 -10.019 -18.660 1.00 68.94 77 ASN A CA 1
ATOM 586 C C . ASN A 1 77 ? -11.236 -10.673 -20.031 1.00 68.94 77 ASN A C 1
ATOM 588 O O . ASN A 1 77 ? -10.486 -11.565 -20.413 1.00 68.94 77 ASN A O 1
ATOM 592 N N . ASP A 1 78 ? -12.197 -10.162 -20.806 1.00 77.06 78 ASP A N 1
ATOM 593 C CA . ASP A 1 78 ? -12.485 -10.631 -22.171 1.00 77.06 78 ASP A CA 1
ATOM 594 C C . ASP A 1 78 ? -11.372 -10.281 -23.180 1.00 77.06 78 ASP A C 1
ATOM 596 O O . ASP A 1 78 ? -11.319 -10.838 -24.274 1.00 77.06 78 ASP A O 1
ATOM 600 N N . TYR A 1 79 ? -10.467 -9.371 -22.811 1.00 70.38 79 TYR A N 1
ATOM 601 C CA . TYR A 1 79 ? -9.323 -8.935 -23.615 1.00 70.38 79 TYR A CA 1
ATOM 602 C C . TYR A 1 79 ? -7.991 -9.514 -23.110 1.00 70.38 79 TYR A C 1
ATOM 604 O O . TYR A 1 79 ? -6.952 -9.302 -23.738 1.00 70.38 79 TYR A O 1
ATOM 612 N N . ILE A 1 80 ? -7.992 -10.245 -21.988 1.00 63.53 80 ILE A N 1
ATOM 613 C CA . ILE A 1 80 ? -6.792 -10.876 -21.431 1.00 63.53 80 ILE A CA 1
ATOM 614 C C . ILE A 1 80 ? -6.670 -12.285 -22.011 1.00 63.53 80 ILE A C 1
ATOM 616 O O . ILE A 1 80 ? -7.459 -13.177 -21.716 1.00 63.53 80 ILE A O 1
ATOM 620 N N . THR A 1 81 ? -5.637 -12.504 -22.823 1.00 77.00 81 THR A N 1
ATOM 621 C CA . THR A 1 81 ? -5.255 -13.847 -23.276 1.00 77.00 81 THR A CA 1
ATOM 622 C C . THR A 1 81 ? -4.090 -14.342 -22.428 1.00 77.00 81 THR A C 1
ATOM 624 O O . THR A 1 81 ? -3.004 -13.765 -22.465 1.00 77.00 81 THR A O 1
ATOM 627 N N . TYR A 1 82 ? -4.304 -15.411 -21.658 1.00 64.81 82 TYR A N 1
ATOM 628 C CA . TYR A 1 82 ? -3.238 -16.047 -20.887 1.00 64.81 82 TYR A CA 1
ATOM 629 C C . TYR A 1 82 ? -2.414 -16.956 -21.800 1.00 64.81 82 TYR A C 1
ATOM 631 O O . TYR A 1 82 ? -2.894 -17.988 -22.263 1.00 64.81 82 TYR A O 1
ATOM 639 N N . GLU A 1 83 ? -1.159 -16.588 -22.040 1.00 68.38 83 GLU A N 1
ATOM 640 C CA . GLU A 1 83 ? -0.189 -17.448 -22.715 1.00 68.38 83 GLU A CA 1
ATOM 641 C C . GLU A 1 83 ? 0.889 -17.837 -21.696 1.00 68.38 83 GLU A C 1
ATOM 643 O O . GLU A 1 83 ? 1.614 -16.957 -21.219 1.00 68.38 83 GLU A O 1
ATOM 648 N N . PRO A 1 84 ? 1.015 -19.124 -21.320 1.00 63.12 84 PRO A N 1
ATOM 649 C CA . PRO A 1 84 ? 2.116 -19.556 -20.477 1.00 63.12 84 PRO A CA 1
ATOM 650 C C . PRO A 1 84 ? 3.421 -19.352 -21.248 1.00 63.12 84 PRO A C 1
ATOM 652 O O . PRO A 1 84 ? 3.667 -19.991 -22.271 1.00 63.12 84 PRO A O 1
ATOM 655 N N . ARG A 1 85 ? 4.261 -18.438 -20.762 1.00 55.16 85 ARG A N 1
ATOM 656 C CA . ARG A 1 85 ? 5.581 -18.174 -21.331 1.00 55.16 85 ARG A CA 1
ATOM 657 C C . ARG A 1 85 ? 6.650 -18.550 -20.329 1.00 55.16 85 ARG A C 1
ATOM 659 O O . ARG A 1 85 ? 6.663 -18.057 -19.205 1.00 55.16 85 ARG A O 1
ATOM 666 N N . VAL A 1 86 ? 7.590 -19.378 -20.771 1.00 65.88 86 VAL A N 1
ATOM 667 C CA . VAL A 1 86 ? 8.886 -19.482 -20.107 1.00 65.88 86 VAL A CA 1
ATOM 668 C C . VAL A 1 86 ? 9.656 -18.230 -20.502 1.00 65.88 86 VAL A C 1
ATOM 670 O O . VAL A 1 86 ? 10.272 -18.166 -21.565 1.00 65.88 86 VAL A O 1
ATOM 673 N N . ILE A 1 87 ? 9.558 -17.195 -19.673 1.00 52.16 87 ILE A N 1
ATOM 674 C CA . ILE A 1 87 ? 10.482 -16.072 -19.756 1.00 52.16 87 ILE A CA 1
ATOM 675 C C . ILE A 1 87 ? 11.795 -16.629 -19.227 1.00 52.16 87 ILE A C 1
ATOM 677 O O . ILE A 1 87 ? 11.906 -16.934 -18.040 1.00 52.16 87 ILE A O 1
ATOM 681 N N . GLY A 1 88 ? 12.772 -16.830 -20.110 1.00 50.06 88 GLY A N 1
ATOM 682 C CA . GLY A 1 88 ? 14.124 -17.109 -19.652 1.00 50.06 88 GLY A CA 1
ATOM 683 C C . GLY A 1 88 ? 14.516 -15.979 -18.709 1.00 50.06 88 GLY A C 1
ATOM 684 O O . GLY A 1 88 ? 14.486 -14.818 -19.119 1.00 50.06 88 GLY A O 1
ATOM 685 N N . GLN A 1 89 ? 14.818 -16.298 -17.450 1.00 48.72 89 GLN A N 1
ATOM 686 C CA . GLN A 1 89 ? 15.382 -15.349 -16.501 1.00 48.72 89 GLN A CA 1
ATOM 687 C C . GLN A 1 89 ? 16.718 -14.892 -17.091 1.00 48.72 89 GLN A C 1
ATOM 689 O O . GLN A 1 89 ? 17.756 -15.516 -16.905 1.00 48.72 89 GLN A O 1
ATOM 694 N N . ARG A 1 90 ? 16.673 -13.821 -17.890 1.00 46.41 90 ARG A N 1
ATOM 695 C CA . ARG A 1 90 ? 17.852 -13.172 -18.458 1.00 46.41 90 ARG A CA 1
ATOM 696 C C . ARG A 1 90 ? 18.476 -12.213 -17.443 1.00 46.41 90 ARG A C 1
ATOM 698 O O . ARG A 1 90 ? 19.248 -11.347 -17.815 1.00 46.41 90 ARG A O 1
ATOM 705 N N . GLU A 1 91 ? 18.286 -12.476 -16.154 1.00 51.69 91 GLU A N 1
ATOM 706 C CA . GLU A 1 91 ? 19.414 -12.441 -15.219 1.00 51.69 91 GLU A CA 1
ATOM 707 C C . GLU A 1 91 ? 20.290 -13.672 -15.492 1.00 51.69 91 GLU A C 1
ATOM 709 O O . GLU A 1 91 ? 20.676 -14.424 -14.601 1.00 51.69 91 GLU A O 1
ATOM 714 N N . ALA A 1 92 ? 20.598 -13.930 -16.762 1.00 45.34 92 ALA A N 1
ATOM 715 C CA . ALA A 1 92 ? 21.740 -14.744 -17.035 1.00 45.34 92 ALA A CA 1
ATOM 716 C C . ALA A 1 92 ? 22.880 -13.900 -16.465 1.00 45.34 92 ALA A C 1
ATOM 718 O O . ALA A 1 92 ? 23.184 -12.828 -16.990 1.00 45.34 92 ALA A O 1
ATOM 719 N N . MET A 1 93 ? 23.497 -14.379 -15.383 1.00 47.44 93 MET A N 1
ATOM 720 C CA . MET A 1 93 ? 24.752 -13.857 -14.826 1.00 47.44 93 MET A CA 1
ATOM 721 C C . MET A 1 93 ? 25.858 -13.709 -15.898 1.00 47.44 93 MET A C 1
ATOM 723 O O . MET A 1 93 ? 26.956 -13.250 -15.618 1.00 47.44 93 MET A O 1
ATOM 727 N N . THR A 1 94 ? 25.585 -14.125 -17.137 1.00 48.91 94 THR A N 1
ATOM 728 C CA . THR A 1 94 ? 26.405 -14.022 -18.335 1.00 48.91 94 THR A CA 1
ATOM 729 C C . THR A 1 94 ? 26.197 -12.739 -19.146 1.00 48.91 94 THR A C 1
ATOM 731 O O . THR A 1 94 ? 26.779 -12.630 -20.223 1.00 48.91 94 THR A O 1
ATOM 734 N N . ALA A 1 95 ? 25.451 -11.740 -18.658 1.00 52.62 95 ALA A N 1
ATOM 735 C CA . ALA A 1 95 ? 25.499 -10.378 -19.201 1.00 52.62 95 ALA A CA 1
ATOM 736 C C . ALA A 1 95 ? 26.287 -9.413 -18.286 1.00 52.62 95 ALA A C 1
ATOM 738 O O . ALA A 1 95 ? 25.711 -8.444 -17.795 1.00 52.62 95 ALA A O 1
ATOM 739 N N . PRO A 1 96 ? 27.608 -9.602 -18.085 1.00 49.44 96 PRO A N 1
ATOM 740 C CA . PRO A 1 96 ? 28.430 -8.680 -17.305 1.00 49.44 96 PRO A CA 1
ATOM 741 C C . PRO A 1 96 ? 28.621 -7.312 -17.983 1.00 49.44 96 PRO A C 1
ATOM 743 O O . PRO A 1 96 ? 29.288 -6.451 -17.428 1.00 49.44 96 PRO A O 1
ATOM 746 N N . GLN A 1 97 ? 28.037 -7.059 -19.164 1.00 49.94 97 GLN A N 1
ATOM 747 C CA . GLN A 1 97 ? 28.283 -5.815 -19.908 1.00 49.94 97 GLN A CA 1
ATOM 748 C C . GLN A 1 97 ? 27.842 -4.544 -19.162 1.00 49.94 97 GLN A C 1
ATOM 750 O O . GLN A 1 97 ? 28.312 -3.459 -19.487 1.00 49.94 97 GLN A O 1
ATOM 755 N N . TYR A 1 98 ? 26.948 -4.682 -18.177 1.00 50.03 98 TYR A N 1
ATOM 756 C CA . TYR A 1 98 ? 26.522 -3.600 -17.283 1.00 50.03 98 TYR A CA 1
ATOM 757 C C . TYR A 1 98 ? 26.781 -3.909 -15.799 1.00 50.03 98 TYR A C 1
ATOM 759 O O . TYR A 1 98 ? 26.413 -3.111 -14.943 1.00 50.03 98 TYR A O 1
ATOM 767 N N . PHE A 1 99 ? 27.411 -5.048 -15.494 1.00 49.59 99 PHE A N 1
ATOM 768 C CA . PHE A 1 99 ? 27.813 -5.435 -14.143 1.00 49.59 99 PHE A CA 1
ATOM 769 C C . PHE A 1 99 ? 29.340 -5.389 -14.067 1.00 49.59 99 PHE A C 1
ATOM 771 O O . PHE A 1 99 ? 30.027 -6.355 -14.394 1.00 49.59 99 PHE A O 1
ATOM 778 N N . GLY A 1 100 ? 29.858 -4.234 -13.665 1.00 61.41 100 GLY A N 1
ATOM 779 C CA . GLY A 1 100 ? 31.240 -4.042 -13.235 1.00 61.41 100 GLY A CA 1
ATOM 780 C C . GLY A 1 100 ? 31.257 -3.394 -11.854 1.00 61.41 100 GLY A C 1
ATOM 781 O O . GLY A 1 100 ? 30.197 -3.038 -11.335 1.00 61.41 100 GLY A O 1
ATOM 782 N N . GLU A 1 101 ? 32.443 -3.222 -11.271 1.00 68.81 101 GLU A N 1
ATOM 783 C CA . GLU A 1 101 ? 32.580 -2.386 -10.075 1.00 68.81 101 GLU A CA 1
ATOM 784 C C . GLU A 1 101 ? 32.020 -0.989 -10.387 1.00 68.81 101 GLU A C 1
ATOM 786 O O . GLU A 1 101 ? 32.434 -0.378 -11.383 1.00 68.81 101 GLU A O 1
ATOM 791 N N . PRO A 1 102 ? 31.032 -0.497 -9.619 1.00 68.38 102 PRO A N 1
ATOM 792 C CA . PRO A 1 102 ? 30.448 0.803 -9.885 1.00 68.38 102 PRO A CA 1
ATOM 793 C C . PRO A 1 102 ? 31.540 1.867 -9.755 1.00 68.38 102 PRO A C 1
ATOM 795 O O . PRO A 1 102 ? 32.295 1.890 -8.784 1.00 68.38 102 PRO A O 1
ATOM 798 N N . SER A 1 103 ? 31.647 2.747 -10.753 1.00 79.44 103 SER A N 1
ATOM 799 C CA . SER A 1 103 ? 32.585 3.867 -10.669 1.00 79.44 103 SER A CA 1
ATOM 800 C C . SER A 1 103 ? 32.210 4.772 -9.495 1.00 79.44 103 SER A C 1
ATOM 802 O O . SER A 1 103 ? 31.034 4.864 -9.139 1.00 79.44 103 SER A O 1
ATOM 804 N N . GLU A 1 104 ? 33.179 5.500 -8.934 1.00 87.06 104 GLU A N 1
ATOM 805 C CA . GLU A 1 104 ? 32.902 6.488 -7.877 1.00 87.06 104 GLU A CA 1
ATOM 806 C C . GLU A 1 104 ? 31.793 7.464 -8.289 1.00 87.06 104 GLU A C 1
ATOM 808 O O . GLU A 1 104 ? 30.928 7.797 -7.486 1.00 87.06 104 GLU A O 1
ATOM 813 N N . GLN A 1 105 ? 31.757 7.848 -9.569 1.00 81.62 105 GLN A N 1
ATOM 814 C CA . GLN A 1 105 ? 30.706 8.698 -10.120 1.00 81.62 105 GLN A CA 1
ATOM 815 C C . GLN A 1 105 ? 29.325 8.028 -10.082 1.00 81.62 105 GLN A C 1
ATOM 817 O O . GLN A 1 105 ? 28.346 8.669 -9.719 1.00 81.62 105 GLN A O 1
ATOM 822 N N . ILE A 1 106 ? 29.222 6.748 -10.451 1.00 73.56 106 ILE A N 1
ATOM 823 C CA . ILE A 1 106 ? 27.950 6.015 -10.396 1.00 73.56 106 ILE A CA 1
ATOM 824 C C . ILE A 1 106 ? 27.486 5.875 -8.945 1.00 73.56 106 ILE A C 1
ATOM 826 O O . ILE A 1 106 ? 26.310 6.101 -8.666 1.00 73.56 106 ILE A O 1
ATOM 830 N N . VAL A 1 107 ? 28.394 5.546 -8.022 1.00 77.25 107 VAL A N 1
ATOM 831 C CA . VAL A 1 107 ? 28.085 5.453 -6.586 1.00 77.25 107 VAL A CA 1
ATOM 832 C C . VAL A 1 107 ? 27.605 6.800 -6.045 1.00 77.25 107 VAL A C 1
ATOM 834 O O . VAL A 1 107 ? 26.585 6.847 -5.362 1.00 77.25 107 VAL A O 1
ATOM 837 N N . HIS A 1 108 ? 28.295 7.889 -6.387 1.00 83.56 108 HIS A N 1
ATOM 838 C CA . HIS A 1 108 ? 27.928 9.244 -5.985 1.00 83.56 108 HIS A CA 1
ATOM 839 C C . HIS A 1 108 ? 26.547 9.644 -6.515 1.00 83.56 108 HIS A C 1
ATOM 841 O O . HIS A 1 108 ? 25.685 10.027 -5.732 1.00 83.56 108 HIS A O 1
ATOM 847 N N . ASN A 1 109 ? 26.285 9.448 -7.809 1.00 79.56 109 ASN A N 1
ATOM 848 C CA . ASN A 1 109 ? 24.990 9.782 -8.405 1.00 79.56 109 ASN A CA 1
ATOM 849 C C . ASN A 1 109 ? 23.845 8.963 -7.787 1.00 79.56 109 ASN A C 1
ATOM 851 O O . ASN A 1 109 ? 22.761 9.488 -7.545 1.00 79.56 109 ASN A O 1
ATOM 855 N N . TRP A 1 110 ? 24.064 7.670 -7.515 1.00 78.12 110 TRP A N 1
ATOM 856 C CA . TRP A 1 110 ? 23.068 6.853 -6.817 1.00 78.12 110 TRP A CA 1
ATOM 857 C C . TRP A 1 110 ? 22.846 7.319 -5.383 1.00 78.12 110 TRP A C 1
ATOM 859 O O . TRP A 1 110 ? 21.706 7.301 -4.926 1.00 78.12 110 TRP A O 1
ATOM 869 N N . HIS A 1 111 ? 23.902 7.743 -4.686 1.00 82.56 111 HIS A N 1
ATOM 870 C CA . HIS A 1 111 ? 23.786 8.317 -3.353 1.00 82.56 111 HIS A CA 1
ATOM 871 C C . HIS A 1 111 ? 22.925 9.584 -3.369 1.00 82.56 111 HIS A C 1
ATOM 873 O O . HIS A 1 111 ? 21.967 9.642 -2.609 1.00 82.56 111 HIS A O 1
ATOM 879 N N . GLU A 1 112 ? 23.182 10.526 -4.283 1.00 85.38 112 GLU A N 1
ATOM 880 C CA . GLU A 1 112 ? 22.392 11.761 -4.422 1.00 85.38 112 GLU A CA 1
ATOM 881 C C . GLU A 1 112 ? 20.918 11.476 -4.747 1.00 85.38 112 GLU A C 1
ATOM 883 O O . GLU A 1 112 ? 20.011 12.063 -4.162 1.00 85.38 112 GLU A O 1
ATOM 888 N N . ILE A 1 113 ? 20.654 10.527 -5.651 1.00 80.25 113 ILE A N 1
ATOM 889 C CA . ILE A 1 113 ? 19.285 10.137 -6.018 1.00 80.25 113 ILE A CA 1
ATOM 890 C C . ILE A 1 113 ? 18.547 9.512 -4.825 1.00 80.25 113 ILE A C 1
ATOM 892 O O . ILE A 1 113 ? 17.350 9.742 -4.647 1.00 80.25 113 ILE A O 1
ATOM 896 N N . MET A 1 114 ? 19.244 8.702 -4.027 1.00 79.44 114 MET A N 1
ATOM 897 C CA . MET A 1 114 ? 18.654 7.923 -2.937 1.00 79.44 114 MET A CA 1
ATOM 898 C C . MET A 1 114 ? 18.707 8.621 -1.573 1.00 79.44 114 MET A C 1
ATOM 900 O O . MET A 1 114 ? 18.132 8.099 -0.616 1.00 79.44 114 MET A O 1
ATOM 904 N N . GLU A 1 115 ? 19.362 9.778 -1.462 1.00 83.94 115 GLU A N 1
ATOM 905 C CA . GLU A 1 115 ? 19.605 10.487 -0.199 1.00 83.94 115 GLU A CA 1
ATOM 906 C C . GLU A 1 115 ? 18.309 10.741 0.583 1.00 83.94 115 GLU A C 1
ATOM 908 O O . GLU A 1 115 ? 18.256 10.592 1.804 1.00 83.94 115 GLU A O 1
ATOM 913 N N . HIS A 1 116 ? 17.227 11.048 -0.133 1.00 82.88 116 HIS A N 1
ATOM 914 C CA . HIS A 1 116 ? 15.918 11.354 0.444 1.00 82.88 116 HIS A CA 1
ATOM 915 C C . HIS A 1 116 ? 14.866 10.275 0.148 1.00 82.88 116 HIS A C 1
ATOM 917 O O . HIS A 1 116 ? 13.665 10.539 0.195 1.00 82.88 116 HIS A O 1
ATOM 923 N N . GLN A 1 117 ? 15.296 9.047 -0.173 1.00 83.00 117 GLN A N 1
ATOM 924 C CA . GLN A 1 117 ? 14.368 7.948 -0.473 1.00 83.00 117 GLN A CA 1
ATOM 925 C C . GLN A 1 117 ? 13.536 7.527 0.743 1.00 83.00 117 GLN A C 1
ATOM 927 O O . GLN A 1 117 ? 12.414 7.037 0.588 1.00 83.00 117 GLN A O 1
ATOM 932 N N . ASN A 1 118 ? 14.111 7.693 1.936 1.00 87.50 118 ASN A N 1
ATOM 933 C CA . ASN A 1 118 ? 13.508 7.342 3.208 1.00 87.50 118 ASN A CA 1
ATOM 934 C C . ASN A 1 118 ? 13.025 8.620 3.883 1.00 87.50 118 ASN A C 1
ATOM 936 O O . ASN A 1 118 ? 13.748 9.614 3.939 1.00 87.50 118 ASN A O 1
ATOM 940 N N . ILE A 1 119 ? 11.807 8.577 4.400 1.00 90.19 119 ILE A N 1
ATOM 941 C CA . ILE A 1 119 ? 11.148 9.705 5.048 1.00 90.19 119 ILE A CA 1
ATOM 942 C C . ILE A 1 119 ? 10.634 9.278 6.420 1.00 90.19 119 ILE A C 1
ATOM 944 O O . ILE A 1 119 ? 10.238 8.128 6.611 1.00 90.19 119 ILE A O 1
ATOM 948 N N . GLY A 1 120 ? 10.628 10.213 7.367 1.00 93.19 120 GLY A N 1
ATOM 949 C CA . GLY A 1 120 ? 9.937 10.053 8.641 1.00 93.19 120 GLY A CA 1
ATOM 950 C C . GLY A 1 120 ? 8.469 10.435 8.481 1.00 93.19 120 GLY A C 1
ATOM 951 O O . GLY A 1 120 ? 8.151 11.583 8.175 1.00 93.19 120 GLY A O 1
ATOM 952 N N . ILE A 1 121 ? 7.571 9.476 8.667 1.00 94.00 121 ILE A N 1
ATOM 953 C CA . ILE A 1 121 ? 6.127 9.691 8.705 1.00 94.00 121 ILE A CA 1
ATOM 954 C C . ILE A 1 121 ? 5.756 10.145 10.125 1.00 94.00 121 ILE A C 1
ATOM 956 O O . ILE A 1 121 ? 6.077 9.443 11.088 1.00 94.00 121 ILE A O 1
ATOM 960 N N . PRO A 1 122 ? 5.084 11.294 10.292 1.00 96.56 122 PRO A N 1
ATOM 961 C CA . PRO A 1 122 ? 4.661 11.772 11.604 1.00 96.56 122 PRO A CA 1
ATOM 962 C C . PRO A 1 122 ? 3.764 10.771 12.354 1.00 96.56 122 PRO A C 1
ATOM 964 O O . PRO A 1 122 ? 2.931 10.085 11.757 1.00 96.56 122 PRO A O 1
ATOM 967 N N . ALA A 1 123 ? 3.934 10.681 13.675 1.00 95.88 123 ALA A N 1
ATOM 968 C CA . ALA A 1 123 ? 3.187 9.737 14.507 1.00 95.88 123 ALA A CA 1
ATOM 969 C C . ALA A 1 123 ? 1.683 10.047 14.577 1.00 95.88 123 ALA A C 1
ATOM 971 O O . ALA A 1 123 ? 0.874 9.127 14.654 1.00 95.88 123 ALA A O 1
ATOM 972 N N . ASP A 1 124 ? 1.305 11.324 14.523 1.00 96.31 124 ASP A N 1
ATOM 973 C CA . ASP A 1 124 ? -0.087 11.778 14.448 1.00 96.31 124 ASP A CA 1
ATOM 974 C C . ASP A 1 124 ? -0.770 11.312 13.157 1.00 96.31 124 ASP A C 1
ATOM 976 O O . ASP A 1 124 ? -1.900 10.836 13.210 1.00 96.31 124 ASP A O 1
ATOM 980 N N . LEU A 1 125 ? -0.064 11.344 12.023 1.00 94.19 125 LEU A N 1
ATOM 981 C CA . LEU A 1 125 ? -0.571 10.801 10.761 1.00 94.19 125 LEU A CA 1
ATOM 982 C C . LEU A 1 125 ? -0.749 9.277 10.828 1.00 94.19 125 LEU A C 1
ATOM 984 O O . LEU A 1 125 ? -1.756 8.747 10.364 1.00 94.19 125 LEU A O 1
ATOM 988 N N . MET A 1 126 ? 0.200 8.554 11.427 1.00 96.00 126 MET A N 1
ATOM 989 C CA . MET A 1 126 ? 0.065 7.103 11.624 1.00 96.00 126 MET A CA 1
ATOM 990 C C . MET A 1 126 ? -1.106 6.752 12.549 1.00 96.00 126 MET A C 1
ATOM 992 O O . MET A 1 126 ? -1.802 5.770 12.294 1.00 96.00 126 MET A O 1
ATOM 996 N N . HIS A 1 127 ? -1.353 7.588 13.562 1.00 94.06 127 HIS A N 1
ATOM 997 C CA . HIS A 1 127 ? -2.503 7.480 14.454 1.00 94.06 127 HIS A CA 1
ATOM 998 C C . HIS A 1 127 ? -3.831 7.745 13.745 1.00 94.06 127 HIS A C 1
ATOM 1000 O O . HIS A 1 127 ? -4.778 6.976 13.895 1.00 94.06 127 HIS A O 1
ATOM 1006 N N . GLU A 1 128 ? -3.904 8.794 12.924 1.00 93.69 128 GLU A N 1
ATOM 1007 C CA . GLU A 1 128 ? -5.088 9.095 12.113 1.00 93.69 128 GLU A CA 1
ATOM 1008 C C . GLU A 1 128 ? -5.437 7.937 11.165 1.00 93.69 128 GLU A C 1
ATOM 1010 O O . GLU A 1 128 ? -6.610 7.618 10.966 1.00 93.69 128 GLU A O 1
ATOM 1015 N N . LEU A 1 129 ? -4.416 7.275 10.615 1.00 91.88 129 LEU A N 1
ATOM 1016 C CA . LEU A 1 129 ? -4.582 6.117 9.741 1.00 91.88 129 LEU A CA 1
ATOM 1017 C C . LEU A 1 129 ? -4.921 4.821 10.495 1.00 91.88 129 LEU A C 1
ATOM 1019 O O . LEU A 1 129 ? -5.352 3.866 9.850 1.00 91.88 129 LEU A O 1
ATOM 1023 N N . GLY A 1 130 ? -4.741 4.773 11.820 1.00 91.44 130 GLY A N 1
ATOM 1024 C CA . GLY A 1 130 ? -4.922 3.566 12.629 1.00 91.44 130 GLY A CA 1
ATOM 1025 C C . GLY A 1 130 ? -3.937 2.452 12.266 1.00 91.44 130 GLY A C 1
ATOM 1026 O O . GLY A 1 130 ? -4.344 1.294 12.184 1.00 91.44 130 GLY A O 1
ATOM 1027 N N . ARG A 1 131 ? -2.687 2.813 11.942 1.00 92.75 131 ARG A N 1
ATOM 1028 C CA . ARG A 1 131 ? -1.639 1.901 11.435 1.00 92.75 131 ARG A CA 1
ATOM 1029 C C . ARG A 1 131 ? -0.382 1.884 12.301 1.00 92.75 131 ARG A C 1
ATOM 1031 O O . ARG A 1 131 ? 0.692 1.501 11.838 1.00 92.75 131 ARG A O 1
ATOM 1038 N N . GLU A 1 132 ? -0.476 2.338 13.543 1.00 93.88 132 GLU A N 1
ATOM 1039 C CA . GLU A 1 132 ? 0.661 2.427 14.463 1.00 93.88 132 GLU A CA 1
ATOM 1040 C C . GLU A 1 132 ? 1.315 1.063 14.732 1.00 93.88 132 GLU A C 1
ATOM 1042 O O . GLU A 1 132 ? 2.513 1.000 14.994 1.00 93.88 132 GLU A O 1
ATOM 1047 N N . ASP A 1 133 ? 0.552 -0.028 14.635 1.00 92.31 133 ASP A N 1
ATOM 1048 C CA . ASP A 1 133 ? 1.021 -1.408 14.792 1.00 92.31 133 ASP A CA 1
ATOM 1049 C C . ASP A 1 133 ? 1.647 -2.006 13.517 1.00 92.31 133 ASP A C 1
ATOM 1051 O O . ASP A 1 133 ? 2.330 -3.028 13.591 1.00 92.31 133 ASP A O 1
ATOM 1055 N N . GLU A 1 134 ? 1.462 -1.366 12.359 1.00 90.62 134 GLU A N 1
ATOM 1056 C CA . GLU A 1 134 ? 2.040 -1.784 11.074 1.00 90.62 134 GLU A CA 1
ATOM 1057 C C . GLU A 1 134 ? 3.377 -1.091 10.756 1.00 90.62 134 GLU A C 1
ATOM 1059 O O . GLU A 1 134 ? 4.148 -1.568 9.919 1.00 90.62 134 GLU A O 1
ATOM 1064 N N . GLY A 1 135 ? 3.639 0.063 11.371 1.00 87.62 135 GLY A N 1
ATOM 1065 C CA . GLY A 1 135 ? 4.801 0.897 11.073 1.00 87.62 135 GLY A CA 1
ATOM 1066 C C . GLY A 1 135 ? 6.059 0.541 11.873 1.00 87.62 135 GLY A C 1
ATOM 1067 O O . GLY A 1 135 ? 6.000 0.001 12.974 1.00 87.62 135 GLY A O 1
ATOM 1068 N N . ILE A 1 136 ? 7.230 0.918 11.349 1.00 94.50 136 ILE A N 1
ATOM 1069 C CA . ILE A 1 136 ? 8.507 0.827 12.077 1.00 94.50 136 ILE A CA 1
ATOM 1070 C C . ILE A 1 136 ? 8.786 2.178 12.741 1.00 94.50 136 ILE A C 1
ATOM 1072 O O . ILE A 1 136 ? 9.112 3.137 12.046 1.00 94.50 136 ILE A O 1
ATOM 1076 N N . LEU A 1 137 ? 8.668 2.255 14.068 1.00 94.94 137 LEU A N 1
ATOM 1077 C CA . LEU A 1 137 ? 8.968 3.467 14.837 1.00 94.94 137 LEU A CA 1
ATOM 1078 C C . LEU A 1 137 ? 10.486 3.709 14.918 1.00 94.94 137 LEU A C 1
ATOM 1080 O O . LEU A 1 137 ? 11.251 2.824 15.306 1.00 94.94 137 LEU A O 1
ATOM 1084 N N . LEU A 1 138 ? 10.911 4.920 14.575 1.00 94.12 138 LEU A N 1
ATOM 1085 C CA . LEU A 1 138 ? 12.290 5.390 14.629 1.00 94.12 138 LEU A CA 1
ATOM 1086 C C . LEU A 1 138 ? 12.590 6.090 15.971 1.00 94.12 138 LEU A C 1
ATOM 1088 O O . LEU A 1 1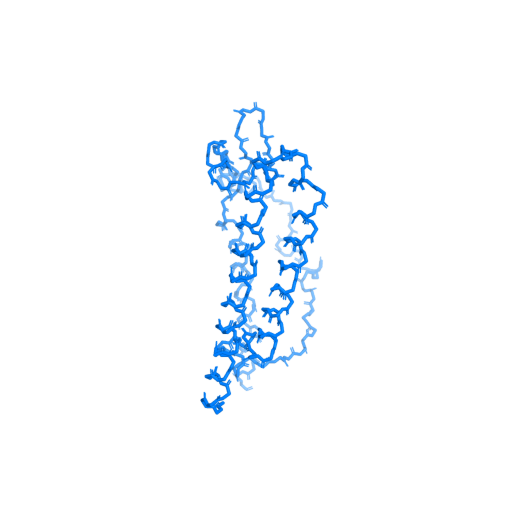38 ? 11.671 6.531 16.665 1.00 94.12 138 LEU A O 1
ATOM 1092 N N . PRO A 1 139 ? 13.876 6.227 16.359 1.00 96.19 139 PRO A N 1
ATOM 1093 C CA . PRO A 1 139 ? 14.258 6.843 17.635 1.00 96.19 139 PRO A CA 1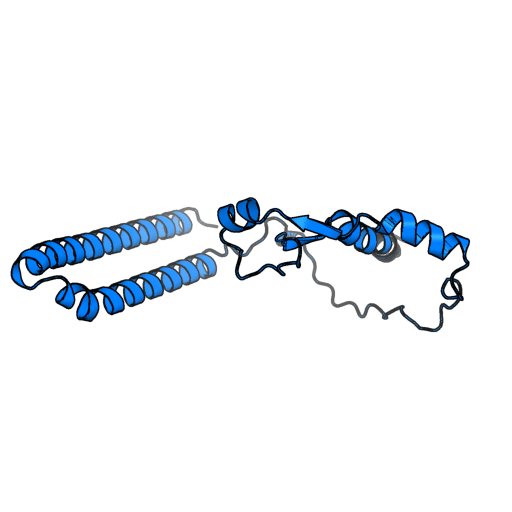
ATOM 1094 C C . PRO A 1 139 ? 13.815 8.302 17.814 1.00 96.19 139 PRO A C 1
ATOM 1096 O O . PRO A 1 139 ? 13.717 8.773 18.944 1.00 96.19 139 PRO A O 1
ATOM 1099 N N . ASP A 1 140 ? 13.565 9.016 16.718 1.00 94.75 140 ASP A N 1
ATOM 1100 C CA . ASP A 1 140 ? 13.085 10.401 16.717 1.00 94.75 140 ASP A CA 1
ATOM 1101 C C . ASP A 1 140 ? 11.558 10.521 16.897 1.00 94.75 140 ASP A C 1
ATOM 1103 O O . ASP A 1 140 ? 11.026 11.629 16.939 1.00 94.75 140 ASP A O 1
ATOM 1107 N N . GLY A 1 141 ? 10.855 9.392 17.037 1.00 94.94 141 GLY A N 1
ATOM 1108 C CA . GLY A 1 141 ? 9.405 9.333 17.212 1.00 94.94 141 GLY A CA 1
ATOM 1109 C C . GLY A 1 141 ? 8.610 9.331 15.905 1.00 94.94 141 GLY A C 1
ATOM 1110 O O . GLY A 1 141 ? 7.382 9.287 15.957 1.00 94.94 141 GLY A O 1
ATOM 1111 N N . THR A 1 142 ? 9.269 9.359 14.746 1.00 96.12 142 THR A N 1
ATOM 1112 C CA . THR A 1 142 ? 8.617 9.197 13.439 1.00 96.12 142 THR A CA 1
ATOM 1113 C C . THR A 1 142 ? 8.560 7.729 13.023 1.00 96.12 142 THR A C 1
ATOM 1115 O O . THR A 1 142 ? 9.253 6.883 13.581 1.00 96.12 142 THR A O 1
ATOM 1118 N N . TYR A 1 143 ? 7.729 7.397 12.040 1.00 95.44 143 TYR A N 1
ATOM 1119 C CA . TYR A 1 143 ? 7.663 6.062 11.453 1.00 95.44 143 TYR A CA 1
ATOM 1120 C C . TYR A 1 143 ? 8.416 6.008 10.126 1.00 95.44 143 TYR A C 1
ATOM 1122 O O . TYR A 1 143 ? 8.365 6.942 9.333 1.00 95.44 143 TYR A O 1
ATOM 1130 N N . PHE A 1 144 ? 9.089 4.898 9.846 1.00 93.06 144 PHE A N 1
ATOM 1131 C CA . PHE A 1 144 ? 9.776 4.698 8.575 1.00 93.06 144 PHE A CA 1
ATOM 1132 C C . PHE A 1 144 ? 8.790 4.709 7.398 1.00 93.06 144 PHE A C 1
ATOM 1134 O O . PHE A 1 144 ? 7.837 3.929 7.355 1.00 93.06 144 PHE A O 1
ATOM 1141 N N . GLY A 1 145 ? 9.071 5.549 6.407 1.00 88.62 145 GLY A N 1
ATOM 1142 C CA . GLY A 1 145 ? 8.405 5.566 5.114 1.00 88.62 145 GLY A CA 1
ATOM 1143 C C . GLY A 1 145 ? 9.407 5.627 3.968 1.00 88.62 145 GLY A C 1
ATOM 1144 O O . GLY A 1 145 ? 10.556 6.027 4.143 1.00 88.62 145 GLY A O 1
ATOM 1145 N N . SER A 1 146 ? 8.957 5.261 2.770 1.00 84.31 146 SER A N 1
ATOM 1146 C CA . SER A 1 146 ? 9.735 5.421 1.541 1.00 84.31 146 SER A CA 1
ATOM 1147 C C . SER A 1 146 ? 8.861 5.947 0.408 1.00 84.31 146 SER A C 1
ATOM 1149 O O . SER A 1 146 ? 7.668 5.641 0.327 1.00 84.31 146 SER A O 1
ATOM 1151 N N . ILE A 1 147 ? 9.445 6.764 -0.467 1.00 81.81 147 ILE A N 1
ATOM 1152 C CA . ILE A 1 147 ? 8.726 7.375 -1.585 1.00 81.81 147 ILE A CA 1
ATOM 1153 C C . ILE A 1 147 ? 8.537 6.340 -2.707 1.00 81.81 147 ILE A C 1
ATOM 1155 O O . ILE A 1 147 ? 9.496 5.825 -3.280 1.00 81.81 147 ILE A O 1
ATOM 1159 N N . MET A 1 148 ? 7.280 6.093 -3.096 1.00 73.44 148 MET A N 1
ATOM 1160 C CA . MET A 1 148 ? 6.884 5.107 -4.122 1.00 73.44 148 MET A CA 1
ATOM 1161 C C . MET A 1 148 ? 7.528 5.334 -5.507 1.00 73.44 148 MET A C 1
ATOM 1163 O O . MET A 1 148 ? 7.559 4.427 -6.337 1.00 73.44 148 MET A O 1
ATOM 1167 N N . VAL A 1 149 ? 8.073 6.524 -5.784 1.00 70.06 149 VAL A N 1
ATOM 1168 C CA . VAL A 1 149 ? 8.740 6.838 -7.061 1.00 70.06 149 VAL A CA 1
ATOM 1169 C C . VAL A 1 149 ? 9.911 5.889 -7.356 1.00 70.06 149 VAL A C 1
ATOM 1171 O O . VAL A 1 149 ? 10.098 5.485 -8.503 1.00 70.06 149 VAL A O 1
ATOM 1174 N N . PHE A 1 150 ? 10.627 5.430 -6.326 1.00 65.50 150 PHE A N 1
ATOM 1175 C CA . PHE A 1 150 ? 11.712 4.454 -6.470 1.00 65.50 150 PHE A CA 1
ATOM 1176 C C . PHE A 1 150 ? 11.188 3.032 -6.733 1.00 65.50 150 PHE A C 1
ATOM 1178 O O . PHE A 1 150 ? 11.832 2.241 -7.429 1.00 65.50 150 PHE A O 1
ATOM 1185 N N . HIS A 1 151 ? 9.972 2.717 -6.268 1.00 63.47 151 HIS A N 1
ATOM 1186 C CA . HIS A 1 151 ? 9.276 1.486 -6.642 1.00 63.47 151 HIS A CA 1
ATOM 1187 C C . HIS A 1 151 ? 8.839 1.509 -8.123 1.00 63.47 151 HIS A C 1
ATOM 1189 O O . HIS A 1 151 ? 8.931 0.523 -8.850 1.00 63.47 151 HIS A O 1
ATOM 1195 N N . LEU A 1 152 ? 8.419 2.670 -8.619 1.00 58.75 152 LEU A N 1
ATOM 1196 C CA . LEU A 1 152 ? 8.036 2.836 -10.021 1.00 58.75 152 LEU A CA 1
ATOM 1197 C C . LEU A 1 152 ? 9.249 2.802 -10.963 1.00 58.75 152 LEU A C 1
ATOM 1199 O O . LEU A 1 152 ? 9.150 2.246 -12.056 1.00 58.75 152 LEU A O 1
ATOM 1203 N N . LEU A 1 153 ? 10.403 3.336 -10.549 1.00 60.41 153 LEU A N 1
ATOM 1204 C CA . LEU A 1 153 ? 11.594 3.420 -11.399 1.00 60.41 153 LEU A CA 1
ATOM 1205 C C . LEU A 1 153 ? 12.181 2.041 -11.745 1.00 60.41 153 LEU A C 1
ATOM 1207 O O . LEU A 1 153 ? 12.496 1.785 -12.908 1.00 60.41 153 LEU A O 1
ATOM 1211 N N . HIS A 1 154 ? 12.261 1.117 -10.781 1.00 58.19 154 HIS A N 1
ATOM 1212 C CA . HIS A 1 154 ? 12.726 -0.245 -11.073 1.00 58.19 154 HIS A CA 1
ATOM 1213 C C . HIS A 1 154 ? 11.734 -1.028 -11.951 1.00 58.19 154 HIS A C 1
ATOM 1215 O O . HIS A 1 154 ? 12.140 -1.898 -12.722 1.00 58.19 154 HIS A O 1
ATOM 1221 N N . CYS A 1 155 ? 10.440 -0.696 -11.880 1.00 58.94 155 CYS A N 1
ATOM 1222 C CA . CYS A 1 155 ? 9.422 -1.247 -12.772 1.00 58.94 155 CYS A CA 1
ATOM 1223 C C . CYS A 1 155 ? 9.506 -0.647 -14.190 1.00 58.94 155 CYS A C 1
ATOM 1225 O O . CYS A 1 155 ? 9.345 -1.369 -15.173 1.00 58.94 155 CYS A O 1
ATOM 1227 N N . LEU A 1 156 ? 9.807 0.651 -14.321 1.00 54.28 156 LEU A N 1
ATOM 1228 C CA . LEU A 1 156 ? 9.939 1.344 -15.610 1.00 54.28 156 LEU A CA 1
ATOM 1229 C C . LEU A 1 156 ? 11.135 0.856 -16.428 1.00 54.28 156 LEU A C 1
ATOM 1231 O O . LEU A 1 156 ? 11.007 0.711 -17.639 1.00 54.28 156 LEU A O 1
ATOM 1235 N N . VAL A 1 157 ? 12.261 0.520 -15.790 1.00 55.94 157 VAL A N 1
ATOM 1236 C CA . VAL A 1 157 ? 13.409 -0.111 -16.474 1.00 55.94 157 VAL A CA 1
ATOM 1237 C C . VAL A 1 157 ? 13.008 -1.433 -17.146 1.00 55.94 157 VAL A C 1
ATOM 1239 O O . VAL A 1 157 ? 13.567 -1.809 -18.175 1.00 55.94 157 VAL A O 1
ATOM 1242 N N . ARG A 1 158 ? 11.990 -2.121 -16.616 1.00 50.78 158 ARG A N 1
ATOM 1243 C CA . ARG A 1 158 ? 11.491 -3.395 -17.147 1.00 50.78 158 ARG A CA 1
ATOM 1244 C C . ARG A 1 158 ? 10.443 -3.231 -18.259 1.00 50.78 158 ARG A C 1
ATOM 1246 O O . ARG A 1 158 ? 10.225 -4.171 -19.022 1.00 50.78 158 ARG A O 1
ATOM 1253 N N . LEU A 1 159 ? 9.821 -2.057 -18.399 1.00 48.91 159 LEU A N 1
ATOM 1254 C CA . LEU A 1 159 ? 8.759 -1.810 -19.386 1.00 48.91 159 LEU A CA 1
ATOM 1255 C C . LEU A 1 159 ? 9.235 -1.940 -20.848 1.00 48.91 159 LEU A C 1
ATOM 1257 O O . LEU A 1 159 ? 8.577 -2.646 -21.613 1.00 48.91 159 LEU A O 1
ATOM 1261 N N . PRO A 1 160 ? 10.365 -1.329 -21.265 1.00 56.44 160 PRO A N 1
ATOM 1262 C CA . PRO A 1 160 ? 10.860 -1.450 -22.636 1.00 56.44 160 PRO A CA 1
ATOM 1263 C C . PRO A 1 160 ? 11.169 -2.898 -23.035 1.00 56.44 160 PRO A C 1
ATOM 1265 O O . PRO A 1 160 ? 10.887 -3.291 -24.163 1.00 56.44 160 PRO A O 1
ATOM 1268 N N . GLU A 1 161 ? 11.694 -3.706 -22.109 1.00 52.53 161 GLU A N 1
ATOM 1269 C CA . GLU A 1 161 ? 12.002 -5.125 -22.336 1.00 52.53 161 GLU A CA 1
ATOM 1270 C C . GLU A 1 161 ? 10.719 -5.944 -22.569 1.00 52.53 161 GLU A C 1
ATOM 1272 O O . GLU A 1 161 ? 10.638 -6.717 -23.526 1.00 52.53 161 GLU A O 1
ATOM 1277 N N . ILE A 1 162 ? 9.684 -5.717 -21.750 1.00 54.53 162 ILE A N 1
ATOM 1278 C CA . ILE A 1 162 ? 8.368 -6.360 -21.895 1.00 54.53 162 ILE A CA 1
ATOM 1279 C C . ILE A 1 162 ? 7.717 -5.974 -23.233 1.00 54.53 162 ILE A C 1
ATOM 1281 O O . ILE A 1 162 ? 7.215 -6.839 -23.955 1.00 54.53 162 ILE A O 1
ATOM 1285 N N . LEU A 1 163 ? 7.759 -4.690 -23.600 1.00 52.72 163 LEU A N 1
ATOM 1286 C CA . LEU A 1 163 ? 7.177 -4.197 -24.851 1.00 52.72 163 LEU A CA 1
ATOM 1287 C C . LEU A 1 163 ? 7.907 -4.756 -26.083 1.00 52.72 163 LEU A C 1
ATOM 1289 O O . LEU A 1 163 ? 7.264 -5.190 -27.040 1.00 52.72 163 LEU A O 1
ATOM 1293 N N . ARG A 1 164 ? 9.244 -4.841 -26.046 1.00 52.16 164 ARG A N 1
ATOM 1294 C CA . ARG A 1 164 ? 10.055 -5.359 -27.161 1.00 52.16 164 ARG A CA 1
ATOM 1295 C C . ARG A 1 164 ? 9.831 -6.851 -27.413 1.00 52.16 164 ARG A C 1
ATOM 1297 O O . ARG A 1 164 ? 9.827 -7.279 -28.566 1.00 52.16 164 ARG A O 1
ATOM 1304 N N . GLN A 1 165 ? 9.595 -7.641 -26.364 1.00 50.62 165 GLN A N 1
ATOM 1305 C CA . GLN A 1 165 ? 9.219 -9.053 -26.502 1.00 50.62 165 GLN A CA 1
ATOM 1306 C C . GLN A 1 165 ? 7.811 -9.238 -27.094 1.00 50.62 165 GLN A C 1
ATOM 1308 O O . GLN A 1 165 ? 7.576 -10.217 -27.804 1.00 50.62 165 GLN A O 1
ATOM 1313 N N . GLY A 1 166 ? 6.894 -8.291 -26.867 1.00 47.66 166 GLY A N 1
ATOM 1314 C CA . GLY A 1 166 ? 5.570 -8.273 -27.501 1.00 47.66 166 GLY A CA 1
ATOM 1315 C C . GLY A 1 166 ? 5.598 -7.915 -28.993 1.00 47.66 166 GLY A C 1
ATOM 1316 O O . GLY A 1 166 ? 4.774 -8.406 -29.761 1.00 47.66 166 GLY A O 1
ATOM 1317 N N . GLN A 1 167 ? 6.571 -7.110 -29.429 1.00 44.88 167 GLN A N 1
ATOM 1318 C CA . GLN A 1 167 ? 6.661 -6.599 -30.805 1.00 44.88 167 GLN A CA 1
ATOM 1319 C C . GLN A 1 167 ? 7.383 -7.532 -31.792 1.00 44.88 167 GLN A C 1
ATOM 1321 O O . GLN A 1 167 ? 7.195 -7.404 -32.998 1.00 44.88 167 GLN A O 1
ATOM 1326 N N . GLY A 1 168 ? 8.142 -8.522 -31.312 1.00 43.75 168 GLY A N 1
ATOM 1327 C CA . GLY A 1 168 ? 8.833 -9.511 -32.155 1.00 43.75 168 GLY A CA 1
ATOM 1328 C C . GLY A 1 168 ? 7.931 -10.531 -32.873 1.00 43.75 168 GLY A C 1
ATOM 1329 O O . GLY A 1 168 ? 8.450 -11.473 -33.462 1.00 43.75 168 GLY A O 1
ATOM 1330 N N . ARG A 1 169 ? 6.600 -10.384 -32.802 1.00 46.38 169 ARG A N 1
ATOM 1331 C CA . ARG A 1 169 ? 5.609 -11.282 -33.429 1.00 46.38 169 ARG A CA 1
ATOM 1332 C C . ARG A 1 169 ? 4.736 -10.601 -34.492 1.00 46.38 169 ARG A C 1
ATOM 1334 O O . ARG A 1 169 ? 3.806 -11.228 -34.987 1.00 46.38 169 ARG A O 1
ATOM 1341 N N . ILE A 1 170 ? 5.022 -9.343 -34.832 1.00 42.06 170 ILE A N 1
ATOM 1342 C CA . ILE A 1 170 ? 4.381 -8.628 -35.944 1.00 42.06 170 ILE A CA 1
ATOM 1343 C C . ILE A 1 170 ? 5.369 -8.602 -37.116 1.00 42.06 170 ILE A C 1
ATOM 1345 O O . ILE A 1 170 ? 6.006 -7.583 -37.344 1.00 42.06 170 ILE A O 1
ATOM 1349 N N . ASN A 1 171 ? 5.590 -9.756 -37.751 1.00 34.53 171 ASN A N 1
ATOM 1350 C CA . ASN A 1 171 ? 6.160 -9.944 -39.095 1.00 34.53 171 ASN A CA 1
ATOM 1351 C C . ASN A 1 171 ? 5.997 -11.411 -39.497 1.00 34.53 171 ASN A C 1
ATOM 1353 O O . ASN A 1 171 ? 6.370 -12.278 -38.674 1.00 34.53 171 ASN A O 1
#

pLDDT: mean 70.54, std 14.98, range [34.53, 96.56]

Solvent-accessible surface area (backbone atoms only — not comparable to full-atom values): 10435 Å² total; per-residue (Å²): 132,66,70,69,59,58,52,52,52,52,52,53,51,53,54,50,52,50,52,51,52,52,51,52,50,53,51,50,55,48,49,57,59,48,38,78,76,69,39,76,70,58,56,66,74,59,48,56,64,50,54,52,52,53,52,51,52,49,53,51,51,50,50,50,47,42,64,74,70,47,74,79,62,53,96,57,52,93,74,61,79,91,72,96,69,88,72,75,72,77,80,43,87,83,61,51,90,84,59,66,85,75,49,72,66,56,53,48,53,50,46,67,71,48,69,72,39,62,43,74,38,55,51,68,59,33,54,76,68,71,39,68,89,78,50,51,77,43,98,87,61,25,24,66,40,67,57,64,66,63,62,49,50,66,50,52,71,47,46,63,59,57,51,54,67,65,55,76,70,79,124

Secondary structure (DSSP, 8-state):
--HHHHHHHHHHHHHHHHHHHHHHHHHHHHHHHHHHHH-THHHHHTHHHHHHHHHHHHHHHHHHHHHHHTTT--TTGGG-------------TT-GGG-SPPPHHHHHHHHHHHTTSEEEEPHHHHHHHT-TTTS-B-TTSPEEEE-THHHHHHHHTTHHH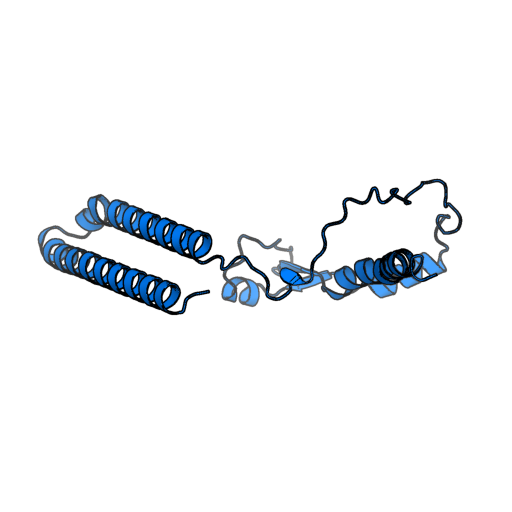HHHHHHTT--

Foldseek 3Di:
DPVVVVVVLVVVLVVLVVVLVVVLVVVVVVCVVCCVVPNPVVCPPPVVVVVVVSVVVNVVSVVVSCVVVVVVDDPCNVVDDDDDDPPPPVVPCPPCVVPDDQDPVNVVVVCVVCVPQKDFAAPVVCVVVVNNVVFCADPVRTTIDGDCVVVVVVVVVCVVVVVVVVPVPPD